Protein AF-W2XAG8-F1 (afdb_monomer_lite)

Foldseek 3Di:
DDDQVQQQQPVVRDRDFDKDFDADPVGDTPDIDDRHRNNDDVVVRVVVRCVVVVVVVVVPPPVPPD

Secondary structure (DSSP, 8-state):
---HHHHEETTTTEE-EEEEEEE-TTS-EEEEEEEEETTS-HHHHHHHHTHHHHHHHHHS-GGG--

Organism: NCBI:txid1317063

pLDDT: mean 87.44, std 13.77, range [46.16, 97.0]

Sequence (66 aa):
MLTQQSVYNGHKRKHGLKFQTLVTPDGLIIHLFGPFPGRNHDIKMFAKSGLADQAQLETLPMRKRI

Structure (mmCIF, N/CA/C/O backbone):
data_AF-W2XAG8-F1
#
_entry.id   AF-W2XAG8-F1
#
loop_
_atom_site.group_PDB
_atom_site.id
_atom_site.type_symbol
_atom_site.label_atom_id
_atom_site.label_alt_id
_atom_site.label_comp_id
_atom_site.label_asym_id
_atom_site.label_entity_id
_atom_site.label_seq_id
_atom_site.pdbx_PDB_ins_code
_atom_site.Cartn_x
_atom_site.Cartn_y
_atom_site.Cartn_z
_atom_site.occupancy
_atom_site.B_iso_or_equiv
_atom_site.auth_seq_id
_atom_site.auth_comp_id
_atom_site.auth_asym_id
_atom_site.auth_atom_id
_atom_site.pdbx_PDB_model_num
ATOM 1 N N . MET A 1 1 ? -1.754 6.187 -20.102 1.00 67.75 1 MET A N 1
ATOM 2 C CA . MET A 1 1 ? -1.795 4.736 -20.403 1.00 67.75 1 MET A CA 1
ATOM 3 C C . MET A 1 1 ? -0.665 4.039 -19.659 1.00 67.75 1 MET A C 1
ATOM 5 O O . MET A 1 1 ? 0.444 4.558 -19.668 1.00 67.75 1 MET A O 1
ATOM 9 N N . LEU A 1 2 ? -0.927 2.910 -18.993 1.00 81.50 2 LEU A N 1
ATOM 10 C CA . LEU A 1 2 ? 0.139 2.080 -18.420 1.00 81.50 2 LEU A CA 1
ATOM 11 C C . LEU A 1 2 ? 0.849 1.336 -19.554 1.00 81.50 2 LEU A C 1
ATOM 13 O O . LEU A 1 2 ? 0.192 0.736 -20.399 1.00 81.50 2 LEU A O 1
ATOM 17 N N . THR A 1 3 ? 2.178 1.397 -19.590 1.00 90.38 3 THR A N 1
ATOM 18 C CA . THR A 1 3 ? 2.965 0.667 -20.585 1.00 90.38 3 THR A CA 1
ATOM 19 C C . THR A 1 3 ? 3.160 -0.779 -20.141 1.00 90.38 3 THR A C 1
ATOM 21 O O . THR A 1 3 ? 3.205 -1.080 -18.948 1.00 90.38 3 THR A O 1
ATOM 24 N N . GLN A 1 4 ? 3.343 -1.693 -21.096 1.00 91.50 4 GLN A N 1
ATOM 25 C CA . GLN A 1 4 ? 3.645 -3.099 -20.808 1.00 91.50 4 GLN A CA 1
ATOM 26 C C . GLN A 1 4 ? 4.836 -3.245 -19.832 1.00 91.50 4 GLN A C 1
ATOM 28 O O . GLN A 1 4 ? 4.815 -4.073 -18.918 1.00 91.50 4 GLN A O 1
ATOM 33 N N . GLN A 1 5 ? 5.858 -2.400 -19.994 1.00 91.56 5 GLN A N 1
ATOM 34 C CA . GLN A 1 5 ? 7.050 -2.386 -19.146 1.00 91.56 5 GLN A CA 1
ATOM 35 C C . GLN A 1 5 ? 6.767 -1.918 -17.713 1.00 91.56 5 GLN A C 1
ATOM 37 O O . GLN A 1 5 ? 7.394 -2.420 -16.779 1.00 91.56 5 GLN A O 1
ATOM 42 N N . SER A 1 6 ? 5.834 -0.979 -17.509 1.00 90.44 6 SER A N 1
ATOM 43 C CA . SER A 1 6 ? 5.536 -0.460 -16.168 1.00 90.44 6 SER A CA 1
ATOM 44 C C . SER A 1 6 ? 4.790 -1.477 -15.303 1.00 90.44 6 SER A C 1
ATOM 46 O O . SER A 1 6 ? 4.957 -1.493 -14.085 1.00 90.44 6 SER A O 1
ATOM 48 N N . VAL A 1 7 ? 4.016 -2.370 -15.922 1.00 94.44 7 VAL A N 1
ATOM 49 C CA . VAL A 1 7 ? 3.282 -3.437 -15.226 1.00 94.44 7 VAL A CA 1
ATOM 50 C C . VAL A 1 7 ? 4.063 -4.749 -15.135 1.00 94.44 7 VAL A C 1
ATOM 52 O O . VAL A 1 7 ? 3.658 -5.644 -14.396 1.00 94.44 7 VAL A O 1
ATOM 55 N N . TYR A 1 8 ? 5.186 -4.887 -15.847 1.00 95.31 8 TYR A N 1
ATOM 56 C CA . TYR A 1 8 ? 6.032 -6.077 -15.752 1.00 95.31 8 TYR A CA 1
ATOM 57 C C . TYR A 1 8 ? 6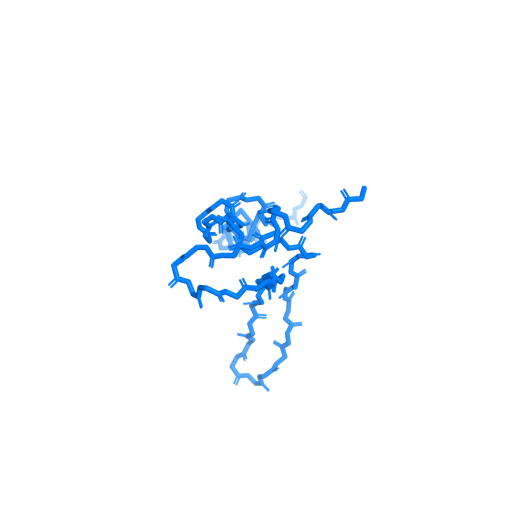.802 -6.110 -14.430 1.00 95.31 8 TYR A C 1
ATOM 59 O O . TYR A 1 8 ? 7.667 -5.273 -14.163 1.00 95.31 8 TYR A O 1
ATOM 67 N N . ASN A 1 9 ? 6.527 -7.120 -13.610 1.00 93.19 9 ASN A N 1
ATOM 68 C CA . ASN A 1 9 ? 7.317 -7.414 -12.428 1.00 93.19 9 ASN A CA 1
ATOM 69 C C . ASN A 1 9 ? 8.461 -8.362 -12.810 1.00 93.19 9 ASN A C 1
ATOM 71 O O . ASN A 1 9 ? 8.234 -9.548 -13.043 1.00 93.19 9 ASN A O 1
ATOM 75 N N . GLY A 1 10 ? 9.695 -7.850 -12.840 1.00 93.06 10 GLY A N 1
ATOM 76 C CA . GLY A 1 10 ? 10.870 -8.642 -13.221 1.00 93.06 10 GLY A CA 1
ATOM 77 C C . GLY A 1 10 ? 11.153 -9.825 -12.290 1.00 93.06 10 GLY A C 1
ATOM 78 O O . GLY A 1 10 ? 11.554 -10.886 -12.759 1.00 93.06 10 GLY A O 1
ATOM 79 N N . HIS A 1 11 ? 10.877 -9.684 -10.991 1.00 91.50 11 HIS A N 1
ATOM 80 C CA . HIS A 1 11 ? 11.080 -10.754 -10.012 1.00 91.50 11 HIS A CA 1
ATOM 81 C C . HIS A 1 11 ? 10.065 -11.895 -10.184 1.00 91.50 11 HIS A C 1
ATOM 83 O O . HIS A 1 11 ? 10.429 -13.064 -10.113 1.00 91.50 11 HIS A O 1
ATOM 89 N N . LYS A 1 12 ? 8.793 -11.575 -10.454 1.00 93.19 12 LYS A N 1
ATOM 90 C CA . LYS A 1 12 ? 7.737 -12.574 -10.701 1.00 93.19 12 LYS A CA 1
ATOM 91 C C . LYS A 1 12 ? 7.647 -13.025 -12.161 1.00 93.19 12 LYS A C 1
ATOM 93 O O . LYS A 1 12 ? 6.918 -13.972 -12.438 1.00 93.19 12 LYS A O 1
ATOM 98 N N . ARG A 1 13 ? 8.359 -12.351 -13.072 1.00 94.88 13 ARG A N 1
ATOM 99 C CA . ARG A 1 13 ? 8.329 -12.551 -14.532 1.00 94.88 13 ARG A CA 1
ATOM 100 C C . ARG A 1 13 ? 6.913 -12.541 -15.117 1.00 94.88 13 ARG A C 1
ATOM 102 O O . ARG A 1 13 ? 6.581 -13.328 -15.997 1.00 94.88 13 ARG A O 1
ATOM 109 N N . LYS A 1 14 ? 6.055 -11.665 -14.588 1.00 95.38 14 LYS A N 1
ATOM 110 C CA . LYS A 1 14 ? 4.640 -11.549 -14.971 1.00 95.38 14 LYS A CA 1
ATOM 111 C C . LYS A 1 14 ? 4.229 -10.084 -15.051 1.00 95.38 14 LYS A C 1
ATOM 113 O O . LYS A 1 14 ? 4.707 -9.258 -14.269 1.00 95.38 14 LYS A O 1
ATOM 118 N N . HIS A 1 15 ? 3.329 -9.771 -15.978 1.00 95.12 15 HIS A N 1
ATOM 119 C CA . HIS A 1 15 ? 2.631 -8.488 -15.997 1.00 95.12 15 HIS A CA 1
ATOM 120 C C . HIS A 1 15 ? 1.510 -8.522 -14.964 1.00 95.12 15 HIS A C 1
ATOM 122 O O . HIS A 1 15 ? 0.760 -9.493 -14.898 1.00 95.12 15 HIS A O 1
ATOM 128 N N . GLY A 1 16 ? 1.408 -7.483 -14.145 1.00 93.75 16 GLY A N 1
ATOM 129 C CA . GLY A 1 16 ? 0.392 -7.441 -13.110 1.00 93.75 16 GLY A CA 1
ATOM 130 C C . GLY A 1 16 ? 0.152 -6.047 -12.565 1.00 93.75 16 GLY A C 1
ATOM 131 O O . GLY A 1 16 ? 1.021 -5.172 -12.599 1.00 93.75 16 GLY A O 1
ATOM 132 N N . LEU A 1 17 ? -1.050 -5.876 -12.036 1.00 95.19 17 LEU A N 1
ATOM 133 C CA . LEU A 1 17 ? -1.429 -4.747 -11.206 1.00 95.19 17 LEU A CA 1
ATOM 134 C C . LEU A 1 17 ? -1.534 -5.245 -9.773 1.00 95.19 17 LEU A C 1
ATOM 136 O O . LEU A 1 17 ? -2.012 -6.349 -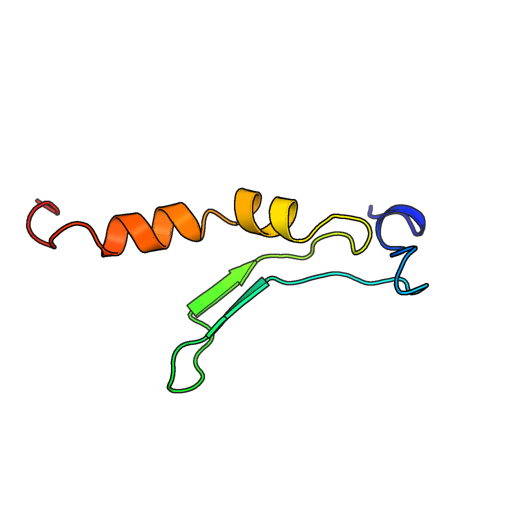9.518 1.00 95.19 17 LEU A O 1
ATOM 140 N N . LYS A 1 18 ? -1.048 -4.433 -8.847 1.00 94.38 18 LYS A N 1
ATOM 141 C CA . LYS A 1 18 ? -1.134 -4.691 -7.419 1.00 94.38 18 LYS A CA 1
ATOM 142 C C . LYS A 1 18 ? -2.245 -3.841 -6.829 1.00 94.38 18 LYS A C 1
ATOM 144 O O . LYS A 1 18 ? -2.429 -2.691 -7.230 1.00 94.38 18 LYS A O 1
ATOM 149 N N . PHE A 1 19 ? -2.933 -4.421 -5.862 1.00 95.94 19 PHE A N 1
ATOM 150 C CA . PHE A 1 19 ? -3.892 -3.738 -5.016 1.00 95.94 19 PHE A CA 1
ATOM 151 C C . PHE A 1 19 ? -3.496 -3.981 -3.568 1.00 95.94 19 PHE A C 1
ATOM 153 O O . PHE A 1 19 ? -2.954 -5.034 -3.228 1.00 95.94 19 PHE A O 1
ATOM 160 N N . GLN A 1 20 ? -3.757 -2.993 -2.732 1.00 96.56 20 GLN A N 1
ATOM 161 C CA . GLN A 1 20 ? -3.624 -3.091 -1.294 1.00 96.56 20 GLN A CA 1
ATOM 162 C C . GLN A 1 20 ? -5.010 -3.131 -0.674 1.00 96.56 20 GLN A C 1
ATOM 164 O O . GLN A 1 20 ? -5.827 -2.259 -0.957 1.00 96.56 20 GLN A O 1
ATOM 169 N N . THR A 1 21 ? -5.248 -4.102 0.200 1.00 96.44 21 THR A N 1
ATOM 170 C CA . THR A 1 21 ? -6.501 -4.227 0.945 1.00 96.44 21 THR A CA 1
ATOM 171 C C . THR A 1 21 ? -6.236 -4.298 2.442 1.00 96.44 21 THR A C 1
ATOM 173 O O . THR A 1 21 ? -5.276 -4.949 2.856 1.00 96.44 21 THR A O 1
ATOM 176 N N . LEU A 1 22 ? -7.094 -3.666 3.244 1.00 94.75 22 LEU A N 1
ATOM 177 C CA . LEU A 1 22 ? -7.214 -3.939 4.677 1.00 94.75 22 LEU A CA 1
ATOM 178 C C . LEU A 1 22 ? -8.549 -4.640 4.912 1.00 94.75 22 LEU A C 1
ATOM 180 O O . LEU A 1 22 ? -9.582 -4.176 4.425 1.00 94.75 22 LEU A O 1
ATOM 184 N N . VAL A 1 23 ? -8.501 -5.754 5.633 1.00 96.12 23 VAL A N 1
ATOM 185 C CA . VAL A 1 23 ? -9.656 -6.613 5.887 1.00 96.12 23 VAL A CA 1
ATOM 186 C C . VAL A 1 23 ? -9.846 -6.727 7.392 1.00 96.12 23 VAL A C 1
ATOM 188 O O . VAL A 1 23 ? -8.877 -6.951 8.119 1.00 96.12 23 VAL A O 1
ATOM 191 N N . THR A 1 24 ? -11.073 -6.541 7.860 1.00 94.56 24 THR A N 1
ATOM 192 C CA . THR A 1 24 ? -11.449 -6.742 9.262 1.00 94.56 24 THR A CA 1
ATOM 193 C C . THR A 1 24 ? -11.552 -8.237 9.596 1.00 94.56 24 THR A C 1
ATOM 195 O O . THR A 1 24 ? -11.657 -9.066 8.690 1.00 94.56 24 THR A O 1
ATOM 198 N N . PRO A 1 25 ? -11.520 -8.631 10.884 1.00 96.19 25 PRO A N 1
ATOM 199 C CA . PRO A 1 25 ? -11.579 -10.045 11.274 1.00 96.19 25 PRO A CA 1
ATOM 200 C C . PRO A 1 25 ? -12.835 -10.801 10.810 1.00 96.19 25 PRO A C 1
ATOM 202 O O . PRO A 1 25 ? -12.787 -12.016 10.648 1.00 96.19 25 PRO A O 1
ATOM 205 N N . ASP A 1 26 ? -13.945 -10.098 10.581 1.00 97.00 26 ASP A N 1
ATOM 206 C CA . ASP A 1 26 ? -15.201 -10.626 10.027 1.00 97.00 26 ASP A CA 1
ATOM 207 C C . ASP A 1 26 ? -15.200 -10.726 8.487 1.00 97.00 26 ASP A C 1
ATOM 209 O O . ASP A 1 26 ? -16.166 -11.203 7.894 1.00 97.00 26 ASP A O 1
ATOM 213 N N . GLY A 1 27 ? -14.108 -10.323 7.831 1.00 95.44 27 GLY A N 1
ATOM 214 C CA . GLY A 1 27 ? -13.896 -10.481 6.393 1.00 95.44 27 GLY A CA 1
ATOM 215 C C . GLY A 1 27 ? -14.296 -9.279 5.536 1.00 95.44 27 GLY A C 1
ATOM 216 O O . GLY A 1 27 ? -14.191 -9.363 4.311 1.00 95.44 27 GLY A O 1
ATOM 217 N N . LEU A 1 28 ? -14.724 -8.156 6.127 1.00 97.00 28 LEU A N 1
ATOM 218 C CA . LEU A 1 28 ? -15.060 -6.951 5.363 1.00 97.00 28 LEU A CA 1
ATOM 219 C C . LEU A 1 28 ? -13.797 -6.219 4.892 1.00 97.00 28 LEU A C 1
ATOM 221 O O . LEU A 1 28 ? -12.850 -6.004 5.645 1.00 97.00 28 LEU A O 1
ATOM 225 N N . ILE A 1 29 ? -13.788 -5.790 3.629 1.00 95.81 29 ILE A N 1
ATOM 226 C CA . ILE A 1 29 ? -12.718 -4.945 3.089 1.00 95.81 29 ILE A CA 1
ATOM 227 C C . ILE A 1 29 ? -13.033 -3.493 3.452 1.00 95.81 29 ILE A C 1
ATOM 229 O O . ILE A 1 29 ? -13.923 -2.886 2.862 1.00 95.81 29 ILE A O 1
ATOM 233 N N . ILE A 1 30 ? -12.286 -2.929 4.399 1.00 94.50 30 ILE A N 1
ATOM 234 C CA . ILE A 1 30 ? -12.475 -1.546 4.876 1.00 94.50 30 ILE A CA 1
ATOM 235 C C . ILE A 1 30 ? -11.563 -0.534 4.177 1.00 94.50 30 ILE A C 1
ATOM 237 O O . ILE A 1 30 ? -11.782 0.669 4.259 1.00 94.50 30 ILE A O 1
ATOM 241 N N . HIS A 1 31 ? -10.548 -1.011 3.459 1.00 94.56 31 HIS A N 1
ATOM 242 C CA . HIS A 1 31 ? -9.686 -0.175 2.633 1.00 94.56 31 HIS A CA 1
ATOM 243 C C . HIS A 1 31 ? -9.262 -0.951 1.391 1.00 94.56 31 HIS A C 1
ATOM 245 O O . HIS A 1 31 ? -8.831 -2.100 1.490 1.00 94.56 31 HIS A O 1
ATOM 251 N N . LEU A 1 32 ? -9.337 -0.298 0.233 1.00 96.00 32 LEU A N 1
ATOM 252 C CA . LEU A 1 32 ? -8.867 -0.799 -1.053 1.00 96.00 32 LEU A CA 1
ATOM 253 C C . LEU A 1 32 ? -8.130 0.333 -1.773 1.00 96.00 32 LEU A C 1
ATOM 255 O O . LEU A 1 32 ? -8.705 1.387 -2.032 1.00 96.00 32 LEU A O 1
ATOM 259 N N . PHE A 1 33 ? -6.869 0.104 -2.129 1.00 96.38 33 PHE A N 1
ATOM 260 C CA . PHE A 1 33 ? -6.027 1.084 -2.808 1.00 96.38 33 PHE A CA 1
ATOM 261 C C . PHE A 1 33 ? -5.316 0.467 -4.017 1.00 96.38 33 PHE A C 1
ATOM 263 O O . PHE A 1 33 ? -4.717 -0.606 -3.929 1.00 96.38 33 PHE A O 1
ATOM 270 N N . GLY A 1 34 ? -5.381 1.146 -5.164 1.00 94.00 34 GLY A N 1
ATOM 271 C CA . GLY A 1 34 ? -4.829 0.685 -6.442 1.00 94.00 34 GLY A CA 1
ATOM 272 C C . GLY A 1 34 ? -5.658 1.177 -7.638 1.00 94.00 34 GLY A C 1
ATOM 273 O O . GLY A 1 34 ? -6.621 1.915 -7.435 1.00 94.00 34 GLY A O 1
ATOM 274 N N . PRO A 1 35 ? -5.318 0.791 -8.884 1.00 93.00 35 PRO A N 1
ATOM 275 C CA . PRO A 1 35 ? -4.265 -0.151 -9.279 1.00 93.00 35 PRO A CA 1
ATOM 276 C C . PRO A 1 35 ? -2.850 0.446 -9.234 1.00 93.00 35 PRO A C 1
ATOM 278 O O . PRO A 1 35 ? -2.604 1.551 -9.716 1.00 93.00 35 PRO A O 1
ATOM 281 N N . PHE A 1 36 ? -1.885 -0.324 -8.723 1.00 94.50 36 PHE A N 1
ATOM 282 C CA . PHE A 1 36 ? -0.466 0.038 -8.708 1.00 94.50 36 PHE A CA 1
ATOM 283 C C . PHE A 1 36 ? 0.332 -0.818 -9.707 1.00 94.50 36 PHE A C 1
ATOM 285 O O . PHE A 1 36 ? 0.144 -2.036 -9.749 1.00 94.50 36 PHE A O 1
ATOM 292 N N . PRO A 1 37 ? 1.244 -0.239 -10.512 1.00 94.38 37 PRO A N 1
ATOM 293 C CA . PRO A 1 37 ? 2.024 -1.020 -11.468 1.00 94.38 37 PRO A CA 1
ATOM 294 C C . PRO A 1 37 ? 2.857 -2.099 -10.766 1.00 94.38 37 PRO A C 1
ATOM 296 O O . PRO A 1 37 ? 3.566 -1.807 -9.800 1.00 94.38 37 PRO A O 1
ATOM 299 N N . GLY A 1 38 ? 2.817 -3.336 -11.268 1.00 91.69 38 GLY A N 1
ATOM 300 C CA . GLY A 1 38 ? 3.477 -4.487 -10.647 1.00 91.69 38 GLY A CA 1
ATOM 301 C C . GLY A 1 38 ? 4.995 -4.367 -10.505 1.00 91.69 38 GLY A C 1
ATOM 302 O O . GLY A 1 38 ? 5.572 -5.054 -9.656 1.00 91.69 38 GLY A O 1
ATOM 303 N N . ARG A 1 39 ? 5.635 -3.481 -11.283 1.00 91.81 39 ARG A N 1
ATOM 304 C CA . ARG A 1 39 ? 7.061 -3.134 -11.176 1.00 91.81 39 ARG A CA 1
ATOM 305 C C . ARG A 1 39 ? 7.400 -2.380 -9.886 1.00 91.81 39 ARG A C 1
ATOM 307 O O . ARG A 1 39 ? 8.539 -2.442 -9.434 1.00 91.81 39 ARG A O 1
ATOM 314 N N . ASN A 1 40 ? 6.443 -1.668 -9.296 1.00 91.62 40 ASN A N 1
ATOM 315 C CA . ASN A 1 40 ? 6.688 -0.877 -8.096 1.00 91.62 40 ASN A CA 1
ATOM 316 C C . ASN A 1 40 ? 6.776 -1.770 -6.848 1.00 91.62 40 ASN A C 1
ATOM 318 O O . ASN A 1 40 ? 6.079 -2.784 -6.727 1.00 91.62 40 ASN A O 1
ATOM 322 N N . HIS A 1 41 ? 7.623 -1.360 -5.901 1.00 91.69 41 HIS A N 1
ATOM 323 C CA . HIS A 1 41 ? 7.722 -1.988 -4.585 1.00 91.69 41 HIS A CA 1
ATOM 324 C C . HIS A 1 41 ? 6.488 -1.695 -3.728 1.00 91.69 41 HIS A C 1
ATOM 326 O O . HIS A 1 41 ? 5.940 -0.591 -3.772 1.00 91.69 41 HIS A O 1
ATOM 332 N N . ASP A 1 42 ? 6.111 -2.662 -2.897 1.00 92.50 42 ASP A N 1
ATOM 333 C CA . ASP A 1 42 ? 4.904 -2.584 -2.068 1.00 92.50 42 ASP A CA 1
ATOM 334 C C . ASP A 1 42 ? 5.014 -1.485 -1.004 1.00 92.50 42 ASP A C 1
ATOM 336 O O . ASP A 1 42 ? 4.031 -0.808 -0.730 1.00 92.50 42 ASP A O 1
ATOM 340 N N . ILE A 1 43 ? 6.225 -1.194 -0.507 1.00 94.38 43 ILE A N 1
ATOM 341 C CA . ILE A 1 43 ? 6.469 -0.071 0.416 1.00 94.38 43 ILE A CA 1
ATOM 342 C C . ILE A 1 43 ? 6.044 1.277 -0.181 1.00 94.38 43 ILE A C 1
ATOM 344 O O . ILE A 1 43 ? 5.497 2.128 0.513 1.00 94.38 43 ILE A O 1
ATOM 348 N N . LYS A 1 44 ? 6.228 1.458 -1.496 1.00 94.44 44 LYS A N 1
ATOM 349 C CA . LYS A 1 44 ? 5.802 2.671 -2.201 1.00 94.44 44 LYS A CA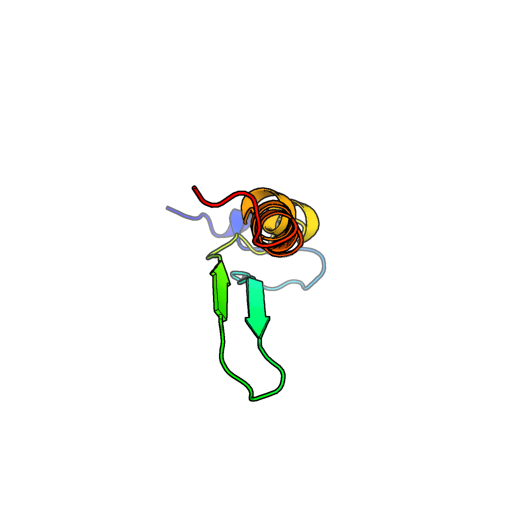 1
ATOM 350 C C . LYS A 1 44 ? 4.283 2.723 -2.343 1.00 94.44 44 LYS A C 1
ATOM 352 O O . LYS A 1 44 ? 3.718 3.810 -2.332 1.00 94.44 44 LYS A O 1
ATOM 357 N N . MET A 1 45 ? 3.634 1.571 -2.500 1.00 95.75 45 MET A N 1
ATOM 358 C CA . MET A 1 45 ? 2.174 1.474 -2.517 1.00 95.75 45 MET A CA 1
ATOM 359 C C . MET A 1 45 ? 1.602 1.809 -1.134 1.00 95.75 45 MET A C 1
ATOM 361 O O . MET A 1 45 ? 0.739 2.674 -1.047 1.00 95.75 45 MET A O 1
ATOM 365 N N . PHE A 1 46 ? 2.162 1.232 -0.066 1.00 94.62 46 PHE A N 1
ATOM 366 C CA . PHE A 1 46 ? 1.750 1.506 1.312 1.00 94.62 46 PHE A CA 1
ATOM 367 C C . PHE A 1 46 ? 1.925 2.979 1.691 1.00 94.62 46 PHE A C 1
ATOM 369 O O . PHE A 1 46 ? 0.966 3.601 2.133 1.00 94.62 46 PHE A O 1
ATOM 376 N N . ALA A 1 47 ? 3.090 3.575 1.424 1.00 94.56 47 ALA A N 1
ATOM 377 C CA . ALA A 1 47 ? 3.317 4.994 1.705 1.00 94.56 47 ALA A CA 1
ATOM 378 C C . ALA A 1 47 ? 2.331 5.911 0.957 1.00 94.56 47 ALA A C 1
ATOM 380 O O . ALA A 1 47 ? 1.895 6.919 1.497 1.00 94.56 47 ALA A O 1
ATOM 381 N N . LYS A 1 48 ? 1.948 5.559 -0.279 1.0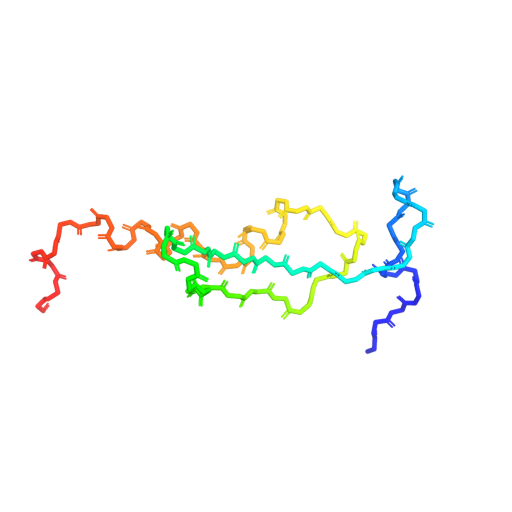0 95.56 48 LYS A N 1
ATOM 382 C CA . LYS A 1 48 ? 0.965 6.338 -1.048 1.00 95.56 48 LYS A CA 1
ATOM 383 C C . LYS A 1 48 ? -0.485 6.107 -0.635 1.00 95.56 48 LYS A C 1
ATOM 385 O O . LYS A 1 48 ? -1.316 6.947 -0.957 1.00 95.56 48 LYS A O 1
ATOM 390 N N . SER A 1 49 ? -0.790 4.987 0.012 1.00 95.25 49 SER A N 1
ATOM 391 C CA . SER A 1 49 ? -2.158 4.673 0.429 1.00 95.25 49 SER A CA 1
ATOM 392 C C . SER A 1 49 ? -2.664 5.578 1.553 1.00 95.25 49 SER A C 1
ATOM 394 O O . SER A 1 49 ? -3.869 5.703 1.725 1.00 95.25 49 SER A O 1
ATOM 396 N N . GLY A 1 50 ? -1.762 6.195 2.329 1.00 94.31 50 GLY A N 1
ATOM 397 C CA . GLY A 1 50 ? -2.132 6.957 3.528 1.00 94.31 50 GLY A CA 1
ATOM 398 C C . GLY A 1 50 ? -2.716 6.088 4.648 1.00 94.31 50 GLY A C 1
ATOM 399 O O . GLY A 1 50 ? -3.188 6.617 5.651 1.00 94.31 50 GLY A O 1
ATOM 400 N N . LEU A 1 51 ? -2.677 4.755 4.506 1.00 92.75 51 LEU A N 1
ATOM 401 C CA . LEU A 1 51 ? -3.298 3.829 5.452 1.00 92.75 51 LEU A CA 1
ATOM 402 C C . LEU A 1 51 ? -2.711 3.961 6.864 1.00 92.75 51 LEU A C 1
ATOM 404 O O . LEU A 1 51 ? -3.435 3.844 7.849 1.00 92.75 51 LEU A O 1
ATOM 408 N N . ALA A 1 52 ? -1.407 4.229 6.965 1.00 90.88 52 ALA A N 1
A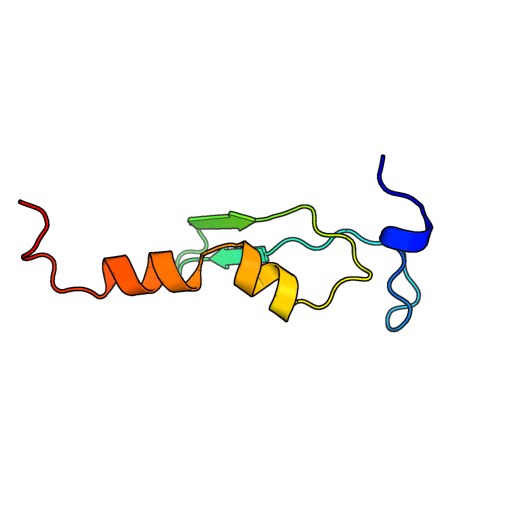TOM 409 C CA . ALA A 1 52 ? -0.745 4.451 8.248 1.00 90.88 52 ALA A CA 1
ATOM 410 C C . ALA A 1 52 ? -1.308 5.682 8.978 1.00 90.88 52 ALA A C 1
ATOM 412 O O . ALA A 1 52 ? -1.618 5.594 10.164 1.00 90.88 52 ALA A O 1
ATOM 413 N N . ASP A 1 53 ? -1.500 6.793 8.263 1.00 90.25 53 ASP A N 1
ATOM 414 C CA . ASP A 1 53 ? -2.020 8.038 8.836 1.00 90.25 53 ASP A CA 1
ATOM 415 C C . ASP A 1 53 ? -3.475 7.863 9.291 1.00 90.25 53 ASP A C 1
ATOM 417 O O . ASP A 1 53 ? -3.855 8.303 10.376 1.00 90.25 53 ASP A O 1
ATOM 421 N N . GLN A 1 54 ? -4.286 7.157 8.495 1.00 86.31 54 GLN A N 1
ATOM 422 C CA . GLN A 1 54 ? -5.675 6.837 8.837 1.00 86.31 54 GLN A CA 1
ATOM 423 C C . GLN A 1 54 ? -5.768 5.988 10.110 1.00 86.31 54 GLN A C 1
ATOM 425 O O . GLN A 1 54 ? -6.510 6.337 11.027 1.00 86.31 54 GLN A O 1
ATOM 430 N N . ALA A 1 55 ? -4.964 4.925 10.208 1.00 85.50 55 ALA A N 1
ATOM 431 C CA . ALA A 1 55 ? -4.925 4.079 11.399 1.00 85.50 55 ALA A CA 1
ATOM 432 C C . ALA A 1 55 ? -4.474 4.859 12.649 1.00 85.50 55 ALA A C 1
ATOM 434 O O . ALA A 1 55 ? -5.008 4.674 13.744 1.00 85.50 55 ALA A O 1
ATOM 435 N N . GLN A 1 56 ? -3.513 5.774 12.500 1.00 79.31 56 GLN A N 1
ATOM 436 C CA . GLN A 1 56 ? -3.042 6.614 13.603 1.00 79.31 56 GLN A CA 1
ATOM 437 C C . GLN A 1 56 ? -4.096 7.626 14.070 1.00 79.31 56 GLN A C 1
ATOM 439 O O . GLN A 1 56 ? -4.245 7.820 15.278 1.00 79.31 56 GLN A O 1
ATOM 444 N N . LEU A 1 57 ? -4.862 8.231 13.154 1.00 69.31 57 LEU A N 1
ATOM 445 C CA . LEU A 1 57 ? -5.956 9.151 13.496 1.00 69.31 57 LEU A CA 1
ATOM 446 C C . LEU A 1 57 ? -7.055 8.479 14.328 1.00 69.31 57 LEU A C 1
ATOM 448 O O . LEU A 1 57 ? -7.641 9.121 15.199 1.00 69.31 57 LEU A O 1
ATOM 452 N N . GLU A 1 58 ? -7.330 7.198 14.091 1.00 64.31 58 GLU A N 1
ATOM 453 C CA . GLU A 1 58 ? -8.281 6.422 14.897 1.00 64.31 58 GLU A CA 1
ATOM 454 C C . GLU A 1 58 ? -7.727 6.028 16.269 1.00 64.31 58 GLU A C 1
ATOM 456 O O . GLU A 1 58 ? -8.489 5.871 17.220 1.00 64.31 58 GLU A O 1
ATOM 461 N N . THR A 1 59 ? -6.403 5.918 16.389 1.00 62.78 59 THR A N 1
ATOM 462 C CA . THR A 1 59 ? -5.727 5.550 17.642 1.00 62.78 59 THR A CA 1
ATOM 463 C C . THR A 1 59 ? -5.584 6.745 18.597 1.00 62.78 59 THR A C 1
ATOM 465 O O . THR A 1 59 ? -5.358 6.565 19.796 1.00 62.78 59 THR A O 1
ATOM 468 N N . LEU A 1 60 ? -5.746 7.983 18.108 1.00 60.44 60 LEU A N 1
ATOM 469 C CA . LEU A 1 60 ? -5.888 9.151 18.979 1.00 60.44 60 LEU A CA 1
ATOM 470 C C . LEU A 1 60 ? -7.114 8.952 19.884 1.00 60.44 60 LEU A C 1
ATOM 472 O O . LEU A 1 60 ? -8.172 8.554 19.390 1.00 60.44 60 LEU A O 1
ATOM 476 N N . PRO A 1 61 ? -7.022 9.248 21.198 1.00 56.69 61 PRO A N 1
ATOM 477 C CA . PRO A 1 61 ? -8.167 9.101 22.083 1.00 56.69 61 PRO A CA 1
ATOM 478 C C . PRO A 1 61 ? -9.333 9.887 21.484 1.00 56.69 61 PRO A C 1
ATOM 480 O O . PRO A 1 61 ? -9.168 11.068 21.167 1.00 56.69 61 PRO A O 1
ATOM 483 N N . MET A 1 62 ? -10.503 9.248 21.360 1.00 57.94 62 MET A N 1
ATOM 484 C CA . MET A 1 62 ? -11.744 9.791 20.767 1.00 57.94 62 MET A CA 1
ATOM 485 C C . MET A 1 62 ? -12.194 11.161 21.328 1.00 57.94 62 MET A C 1
ATOM 487 O O . MET A 1 62 ? -13.182 11.734 20.887 1.00 57.94 62 MET A O 1
ATOM 491 N N . ARG A 1 63 ? -11.467 11.715 22.300 1.00 54.22 63 ARG A N 1
ATOM 492 C CA . ARG A 1 63 ? -11.720 12.950 23.034 1.00 54.22 63 ARG A CA 1
ATOM 493 C C . ARG A 1 63 ? -11.371 14.248 22.291 1.00 54.22 63 ARG A C 1
ATOM 495 O O . ARG A 1 63 ? -11.555 15.310 22.871 1.00 54.22 63 ARG A O 1
ATOM 502 N N . LYS A 1 64 ? -10.844 14.199 21.062 1.00 48.66 64 LYS A N 1
ATOM 503 C CA . LYS A 1 64 ? -10.489 15.404 20.277 1.00 48.66 64 LYS A CA 1
ATOM 504 C C . LYS A 1 64 ? -11.190 15.499 18.916 1.00 48.66 64 LYS A C 1
ATOM 506 O O . LYS A 1 64 ? -10.632 16.044 17.973 1.00 48.66 64 LYS A O 1
ATOM 511 N N . ARG A 1 65 ? -12.410 14.970 18.810 1.00 51.84 65 ARG A N 1
AT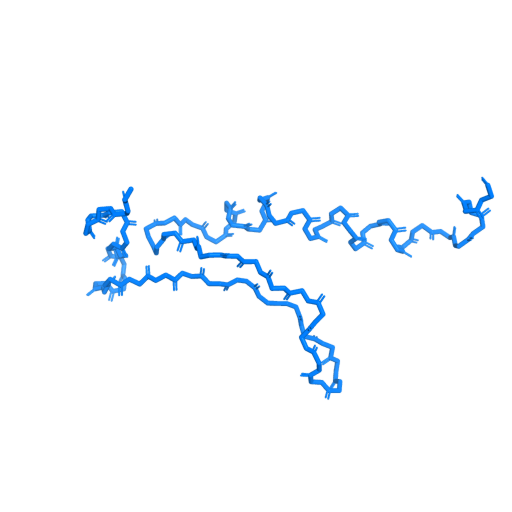OM 512 C CA . ARG A 1 65 ? -13.365 15.363 17.762 1.00 51.84 65 ARG A CA 1
ATOM 513 C C . ARG A 1 65 ? -14.441 16.235 18.407 1.00 51.84 65 ARG A C 1
ATOM 515 O O . ARG A 1 65 ? -15.528 15.755 18.704 1.00 51.84 65 ARG A O 1
ATOM 522 N N . ILE A 1 66 ? -14.070 17.476 18.713 1.00 46.16 66 ILE A N 1
ATOM 523 C CA . ILE A 1 66 ? -14.983 18.582 19.028 1.00 46.16 66 ILE A CA 1
ATOM 524 C C . ILE A 1 66 ? -14.589 19.725 18.104 1.00 46.16 66 ILE A C 1
ATOM 526 O O . ILE A 1 66 ? -13.358 19.934 17.982 1.00 46.16 66 ILE A O 1
#

InterPro domains:
  IPR027806 Harbinger transposase-derived nuclease domain [PF13359] (3-56)

Radius of gyration: 15.74 Å; chains: 1; bounding box: 26×31×44 Å